Protein AF-A0A060C248-F1 (afdb_monome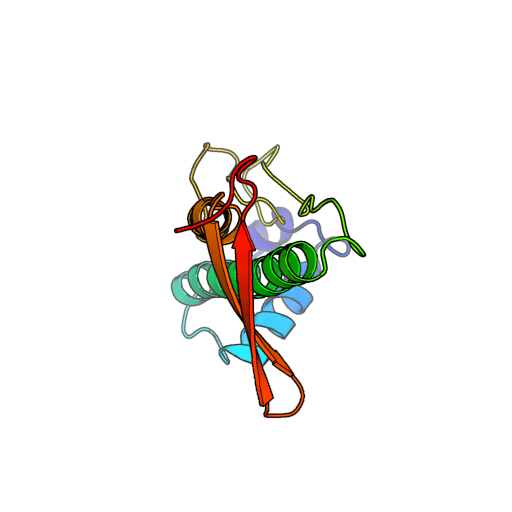r)

Secondary structure (DSSP, 8-state):
--HHHHHTB-GGGGTHHHHHHHHHHHHH---SSHHHHHHHHHHHHHHHHHHHHHHHHHTTTS------S-S--SSSSB-S-SB-TTSPBPHHHHHHHHHT-SEEEEEEEETTEEEEEEEE--SS---

Organism: NCBI:txid329530

pLDDT: mean 97.36, std 2.93, range [74.69, 98.88]

InterPro domains:
  IPR017853 Glycoside hydrolase superfamily [SSF51445] (2-102)
  IPR050887 Beta-mannosidase glycosyl hydrolases [PTHR43730] (2-125)

Mean predicted aligned error: 2.73 Å

Sequence (127 aa):
DSPVMRAHQKFANGDGNDRLLFYIRKYYGEPKDFAAFVYLSQVMQTEGIELAAEHLRASRPQAMGSLYWQLNDVWPGASWSSIDYFGRWKALQYHAKRFYAPLRVVPIRRGGRTGVFLVSDRTTPLD

Solvent-accessible surface area (backbone atoms only — not comparable to full-atom values): 7564 Å² total; per-residue (Å²): 139,50,76,69,61,38,72,33,26,65,47,77,89,32,56,32,62,60,61,52,48,50,57,33,39,74,77,73,42,80,60,90,44,69,68,46,41,59,52,43,52,35,51,51,53,26,58,55,49,45,56,53,47,36,48,37,58,63,42,52,88,81,37,89,76,83,83,78,78,36,61,62,45,96,54,83,61,65,72,59,40,25,23,45,52,88,69,46,72,39,62,32,41,64,45,47,59,54,64,65,35,58,66,39,80,41,79,48,76,57,96,94,42,72,50,77,41,82,39,69,72,62,97,59,88,83,132

Nearest PDB structures (foldseek):
  6bye-assembly1_B  TM=9.957E-01  e=6.139E-14  Xanthomonas citri pv. citri str. 306
  6byg-assembly1_A  TM=9.977E-01  e=1.636E-13  Xanthomonas citri pv. citri str. 306
  6byg-assembly1_B  TM=9.954E-01  e=1.539E-13  Xanthomonas citri pv. citri str. 306
  6byi-assembly1_A  TM=9.973E-01  e=1.849E-13  Xanthomonas citri pv. citri str. 306
  6byc-assembly1_A  TM=9.952E-01  e=2.362E-13  Xanthomonas citri pv. citri str. 306

Foldseek 3Di:
DDPVQLVQDPPPNSPCVVVLQVQLCVPPNDQPDPVSSVQSSLVSLQVVLLLVLLVLQQPPPVHDDDQDPDDEDPDAHDGSHQAYPVRDGGPNVVSCCQSPPQWDWRWHDDPNDTDIGIGHPDPDDDD

Structure (mmCIF, N/CA/C/O backbone):
data_AF-A0A060C248-F1
#
_entry.id   AF-A0A060C248-F1
#
loop_
_atom_site.group_PDB
_atom_site.id
_atom_site.type_symbol
_atom_site.label_atom_id
_atom_site.label_alt_id
_atom_site.label_comp_id
_atom_site.label_asym_id
_atom_site.label_entity_id
_atom_site.label_seq_id
_atom_site.pdbx_PDB_ins_code
_atom_site.Cartn_x
_atom_site.Cartn_y
_atom_site.Cartn_z
_atom_site.occupancy
_atom_site.B_iso_or_equiv
_atom_site.auth_seq_id
_atom_site.auth_comp_id
_atom_site.auth_asym_id
_atom_site.auth_atom_id
_atom_site.pdbx_PDB_model_num
ATOM 1 N N . ASP A 1 1 ? 15.040 -7.715 -17.118 1.00 74.69 1 ASP A N 1
ATOM 2 C CA . ASP A 1 1 ? 15.332 -6.302 -16.832 1.00 74.69 1 ASP A CA 1
ATOM 3 C C . ASP A 1 1 ? 15.417 -5.552 -18.154 1.00 74.69 1 ASP A C 1
ATOM 5 O O . ASP A 1 1 ? 16.036 -6.077 -19.073 1.00 74.69 1 ASP A O 1
ATOM 9 N N . SER A 1 2 ? 14.729 -4.419 -18.302 1.00 93.75 2 SER A N 1
ATOM 10 C CA . SER A 1 2 ? 14.766 -3.625 -19.540 1.00 93.75 2 SER A CA 1
ATOM 11 C C . SER A 1 2 ? 15.290 -2.219 -19.243 1.00 93.75 2 SER A C 1
ATOM 13 O O . SER A 1 2 ? 14.941 -1.661 -18.197 1.00 93.75 2 SER A O 1
ATOM 15 N N . PRO A 1 3 ? 16.073 -1.599 -20.149 1.00 96.00 3 PRO A N 1
ATOM 16 C CA . PRO A 1 3 ? 16.597 -0.248 -19.933 1.00 96.00 3 PRO A CA 1
ATOM 17 C C . PRO A 1 3 ? 15.502 0.778 -19.612 1.00 96.00 3 PRO A C 1
ATOM 19 O O . PRO A 1 3 ? 15.689 1.646 -18.762 1.00 96.00 3 PRO A O 1
ATOM 22 N N . VAL A 1 4 ? 14.328 0.636 -20.237 1.00 97.38 4 VAL A N 1
ATOM 23 C CA . VAL A 1 4 ? 13.172 1.514 -20.012 1.00 97.38 4 VAL A CA 1
ATOM 24 C C . VAL A 1 4 ? 12.603 1.345 -18.603 1.00 97.38 4 VAL A C 1
ATOM 26 O O . VAL A 1 4 ? 12.338 2.343 -17.937 1.00 97.38 4 VAL A O 1
ATOM 29 N N . MET A 1 5 ? 12.440 0.111 -18.113 1.00 96.56 5 MET A N 1
ATOM 30 C CA . MET A 1 5 ? 11.931 -0.119 -16.755 1.00 96.56 5 MET A CA 1
ATOM 31 C C . MET A 1 5 ? 12.929 0.350 -15.698 1.00 96.56 5 MET A C 1
ATOM 33 O O . MET A 1 5 ? 12.528 0.979 -14.721 1.00 96.56 5 MET A O 1
ATOM 37 N N . ARG A 1 6 ? 14.230 0.130 -15.923 1.00 95.62 6 ARG A N 1
ATOM 38 C CA . ARG A 1 6 ? 15.289 0.639 -15.042 1.00 95.62 6 ARG A CA 1
ATOM 39 C C . ARG A 1 6 ? 15.316 2.167 -15.005 1.00 95.62 6 ARG A C 1
ATOM 41 O O . ARG A 1 6 ? 15.443 2.750 -13.936 1.00 95.62 6 ARG A O 1
ATOM 48 N N . ALA A 1 7 ? 15.109 2.837 -16.140 1.00 96.62 7 ALA A N 1
ATOM 49 C CA . ALA A 1 7 ? 15.024 4.297 -16.187 1.00 96.62 7 ALA A CA 1
ATOM 50 C C . ALA A 1 7 ? 13.850 4.862 -15.362 1.00 96.62 7 ALA A C 1
ATOM 52 O O . ALA A 1 7 ? 13.970 5.968 -14.833 1.00 96.62 7 ALA A O 1
ATOM 53 N N . HIS A 1 8 ? 12.761 4.104 -15.198 1.00 97.12 8 HIS A N 1
ATOM 54 C CA . HIS A 1 8 ? 11.587 4.477 -14.396 1.00 97.12 8 HIS A CA 1
ATOM 55 C C . HIS A 1 8 ? 11.601 3.897 -12.968 1.00 97.12 8 HIS A C 1
ATOM 57 O O . HIS A 1 8 ? 10.632 4.056 -12.224 1.00 97.12 8 HIS A O 1
ATOM 63 N N . GLN A 1 9 ? 12.705 3.263 -12.564 1.00 97.06 9 GLN A N 1
ATOM 64 C CA . GLN A 1 9 ? 12.998 2.844 -11.197 1.00 97.06 9 GLN A CA 1
ATOM 65 C C . GLN A 1 9 ? 14.060 3.785 -10.619 1.00 97.06 9 GLN A C 1
ATOM 67 O O . GLN A 1 9 ? 15.156 3.890 -11.160 1.00 97.06 9 GLN A O 1
ATOM 72 N N . LYS A 1 10 ? 13.750 4.500 -9.533 1.00 96.75 10 LYS A N 1
ATOM 73 C CA . LYS A 1 10 ? 14.673 5.491 -8.938 1.00 96.75 10 LYS A CA 1
ATOM 74 C C . LYS A 1 10 ? 15.180 5.126 -7.555 1.00 96.75 10 LYS A C 1
ATOM 76 O O . LYS A 1 10 ? 16.115 5.759 -7.071 1.00 96.75 10 LYS A O 1
ATOM 81 N N . PHE A 1 11 ? 14.619 4.096 -6.929 1.00 95.69 11 PHE A N 1
ATOM 82 C CA . PHE A 1 11 ? 15.161 3.603 -5.675 1.00 95.69 11 PHE A CA 1
ATOM 83 C C . PHE A 1 11 ? 16.556 3.001 -5.900 1.00 95.69 11 PHE A C 1
ATOM 85 O O . PHE A 1 11 ? 16.795 2.344 -6.915 1.00 95.69 11 PHE A O 1
ATOM 92 N N . ALA A 1 12 ? 17.465 3.250 -4.951 1.00 93.81 12 ALA A N 1
ATOM 93 C CA . ALA A 1 12 ? 18.840 2.746 -4.959 1.00 93.81 12 ALA A CA 1
ATOM 94 C C . ALA A 1 12 ? 19.580 2.995 -6.291 1.00 93.81 12 ALA A C 1
ATOM 96 O O . ALA A 1 12 ? 20.153 2.077 -6.865 1.00 93.81 12 ALA A O 1
ATOM 97 N N . ASN A 1 13 ? 19.529 4.229 -6.808 1.00 91.62 13 ASN A N 1
ATOM 98 C CA . ASN A 1 13 ? 20.209 4.634 -8.049 1.00 91.62 13 ASN A CA 1
ATOM 99 C C . ASN A 1 13 ? 19.851 3.784 -9.287 1.00 91.62 13 ASN A C 1
ATOM 101 O O . ASN A 1 13 ? 20.650 3.659 -10.210 1.00 91.62 13 ASN A O 1
ATOM 105 N N . GLY A 1 14 ? 18.634 3.229 -9.327 1.00 87.62 14 GLY A N 1
ATOM 106 C CA . GLY A 1 14 ? 18.152 2.402 -10.438 1.00 87.62 14 GLY A CA 1
ATOM 107 C C . GLY A 1 14 ? 18.134 0.903 -10.148 1.00 87.62 14 GLY A C 1
ATOM 108 O O . GLY A 1 14 ? 17.518 0.161 -10.909 1.00 87.62 14 GLY A O 1
ATOM 109 N N . ASP A 1 15 ? 18.709 0.460 -9.030 1.00 91.38 15 ASP A N 1
ATOM 110 C CA . ASP A 1 15 ? 18.787 -0.963 -8.663 1.00 91.38 15 ASP A CA 1
ATOM 111 C C . ASP A 1 15 ? 17.603 -1.412 -7.782 1.00 91.38 15 ASP A C 1
ATOM 113 O O . ASP A 1 15 ? 17.588 -2.481 -7.172 1.00 91.38 15 ASP A O 1
ATOM 117 N N . GLY A 1 16 ? 16.550 -0.594 -7.707 1.00 94.19 16 GLY A N 1
ATOM 118 C CA . GLY A 1 16 ? 15.413 -0.852 -6.830 1.00 94.19 16 GLY A CA 1
ATOM 119 C C . GLY A 1 16 ? 14.542 -2.054 -7.198 1.00 94.19 16 GLY A C 1
ATOM 120 O O . GLY A 1 16 ? 13.788 -2.535 -6.347 1.00 94.19 16 GLY A O 1
ATOM 121 N N . ASN A 1 17 ? 14.658 -2.581 -8.420 1.00 93.75 17 ASN A N 1
ATOM 122 C CA . ASN A 1 17 ? 13.906 -3.767 -8.835 1.00 93.75 17 ASN A CA 1
ATOM 123 C C . ASN A 1 17 ? 14.317 -5.016 -8.047 1.00 93.75 17 ASN A C 1
ATOM 125 O O . ASN A 1 17 ? 13.450 -5.831 -7.736 1.00 93.75 17 ASN A O 1
ATOM 129 N N . ASP A 1 18 ? 15.581 -5.128 -7.633 1.00 93.69 18 ASP A N 1
ATOM 130 C CA . ASP A 1 18 ? 16.042 -6.247 -6.806 1.00 93.69 18 ASP A CA 1
ATOM 131 C C . ASP A 1 18 ? 15.394 -6.219 -5.423 1.00 93.69 18 ASP A C 1
ATOM 133 O O . ASP A 1 18 ? 14.954 -7.248 -4.906 1.00 93.69 18 ASP A O 1
ATOM 137 N N . ARG A 1 19 ? 15.247 -5.022 -4.836 1.00 95.38 19 ARG A N 1
ATOM 138 C CA . ARG A 1 19 ? 14.542 -4.856 -3.559 1.00 95.38 19 ARG A CA 1
ATOM 139 C C . ARG A 1 19 ? 13.057 -5.181 -3.688 1.00 95.38 19 ARG A C 1
ATOM 141 O O . ARG A 1 19 ? 12.492 -5.795 -2.784 1.00 95.38 19 ARG A O 1
ATOM 148 N N . LEU A 1 20 ? 12.430 -4.764 -4.784 1.00 95.31 20 LEU A N 1
ATOM 149 C CA . LEU A 1 20 ? 11.025 -5.055 -5.048 1.00 95.31 20 LEU A CA 1
ATOM 150 C C . LEU A 1 20 ? 10.800 -6.565 -5.223 1.00 95.31 20 LEU A C 1
ATOM 152 O O . LEU A 1 20 ? 9.945 -7.142 -4.550 1.00 95.31 20 LEU A O 1
ATOM 156 N N . LEU A 1 21 ? 11.612 -7.214 -6.061 1.00 96.38 21 LEU A N 1
ATOM 157 C CA . LEU A 1 21 ? 11.561 -8.658 -6.284 1.00 96.38 21 LEU A CA 1
ATOM 158 C C . LEU A 1 21 ? 11.871 -9.451 -5.018 1.00 96.38 21 LEU A C 1
ATOM 160 O O . LEU A 1 21 ? 11.229 -10.469 -4.789 1.00 96.38 21 LEU A O 1
ATOM 164 N N . PHE A 1 22 ? 12.796 -8.992 -4.172 1.00 97.38 22 PHE A N 1
ATOM 165 C CA . PHE A 1 22 ? 13.075 -9.628 -2.884 1.00 97.38 22 PHE A CA 1
ATOM 166 C C . PHE A 1 22 ? 11.803 -9.784 -2.039 1.00 97.38 22 PHE A C 1
ATOM 168 O O . PHE A 1 22 ? 11.508 -10.882 -1.567 1.00 97.38 22 PHE A O 1
ATOM 175 N N . TYR A 1 23 ? 11.022 -8.711 -1.879 1.00 98.06 23 TYR A N 1
ATOM 176 C CA . TYR A 1 23 ? 9.784 -8.776 -1.103 1.00 98.06 23 TYR A CA 1
ATOM 177 C C . TYR A 1 23 ? 8.695 -9.597 -1.793 1.00 98.06 23 TYR A C 1
ATOM 179 O O . TYR A 1 23 ? 8.011 -10.362 -1.118 1.00 98.06 23 TYR A O 1
ATOM 187 N N . ILE A 1 24 ? 8.555 -9.489 -3.119 1.00 98.19 24 ILE A N 1
ATOM 188 C CA . ILE A 1 24 ? 7.593 -10.308 -3.870 1.00 98.19 24 ILE A CA 1
ATOM 189 C C . ILE A 1 24 ? 7.916 -11.798 -3.692 1.00 98.19 24 ILE A C 1
ATOM 191 O O . ILE A 1 24 ? 7.057 -12.561 -3.257 1.00 98.19 24 ILE A O 1
ATOM 195 N N . ARG A 1 25 ? 9.169 -12.201 -3.929 1.00 98.31 25 ARG A N 1
ATOM 196 C CA . ARG A 1 25 ? 9.628 -13.595 -3.814 1.00 98.31 25 ARG A CA 1
ATOM 197 C C . ARG A 1 25 ? 9.441 -14.158 -2.417 1.00 98.31 25 ARG A C 1
ATOM 199 O O . ARG A 1 25 ? 9.031 -15.305 -2.276 1.00 98.31 25 ARG A O 1
ATOM 206 N N . LYS A 1 26 ? 9.704 -13.345 -1.390 1.00 97.88 26 LYS A N 1
ATOM 207 C CA . LYS A 1 26 ? 9.569 -13.750 0.012 1.00 97.88 26 LYS A CA 1
ATOM 208 C C . LYS A 1 26 ? 8.148 -14.197 0.373 1.00 97.88 26 LYS A C 1
ATOM 210 O O . LYS A 1 26 ? 8.012 -15.093 1.200 1.00 97.88 26 LYS A O 1
ATOM 215 N N . TYR A 1 27 ? 7.119 -13.575 -0.205 1.00 96.94 27 TYR A N 1
ATOM 216 C CA . TYR A 1 27 ? 5.724 -13.813 0.190 1.00 96.94 27 TYR A CA 1
ATOM 217 C C . TYR A 1 27 ? 4.873 -14.510 -0.879 1.00 96.94 27 TYR A C 1
ATOM 219 O O . TYR A 1 27 ? 3.929 -15.209 -0.523 1.00 96.94 27 TYR A O 1
ATOM 227 N N . TYR A 1 28 ? 5.214 -14.375 -2.163 1.00 97.44 28 TYR A N 1
ATOM 228 C CA . TYR A 1 28 ? 4.402 -14.873 -3.283 1.00 97.44 28 TYR A CA 1
ATOM 229 C C . TYR A 1 28 ? 5.187 -15.725 -4.293 1.00 97.44 28 TYR A C 1
ATOM 231 O O . TYR A 1 28 ? 4.595 -16.241 -5.238 1.00 97.44 28 TYR A O 1
ATOM 239 N N . GLY A 1 29 ? 6.501 -15.897 -4.108 1.00 97.19 29 GLY A N 1
ATOM 240 C CA . GLY A 1 29 ? 7.357 -16.633 -5.042 1.00 97.19 29 GLY A CA 1
ATOM 241 C C . GLY A 1 29 ? 7.712 -15.848 -6.311 1.00 97.19 29 GLY A C 1
ATOM 242 O O . GLY A 1 29 ? 7.607 -14.621 -6.358 1.00 97.19 29 GLY A O 1
ATOM 243 N N . GLU A 1 30 ? 8.198 -16.555 -7.334 1.00 97.88 30 GLU A N 1
ATOM 244 C CA . GLU A 1 30 ? 8.621 -15.934 -8.595 1.00 97.88 30 GLU A CA 1
ATOM 245 C C . GLU A 1 30 ? 7.407 -15.530 -9.449 1.00 97.88 30 GLU A C 1
ATOM 247 O O . GLU A 1 30 ? 6.563 -16.382 -9.749 1.00 97.88 30 GLU A O 1
ATOM 252 N N . PRO A 1 31 ? 7.307 -14.267 -9.902 1.00 98.00 31 PRO A N 1
ATOM 253 C CA . PRO A 1 31 ? 6.288 -13.885 -10.870 1.00 98.00 31 PRO A CA 1
ATOM 254 C C . PRO A 1 31 ? 6.474 -14.638 -12.191 1.00 98.00 31 PRO A C 1
ATOM 256 O O . PRO A 1 31 ? 7.540 -14.594 -12.796 1.00 98.00 31 PRO A O 1
ATOM 259 N N . LYS A 1 32 ? 5.411 -15.290 -12.673 1.00 97.94 32 LYS A N 1
ATOM 260 C CA . LYS A 1 32 ? 5.443 -16.084 -13.916 1.00 97.94 32 LYS A CA 1
ATOM 261 C C . LYS A 1 32 ? 5.670 -15.261 -15.192 1.00 97.94 32 LYS A C 1
ATOM 263 O O . LYS A 1 32 ? 6.114 -15.798 -16.199 1.00 97.94 32 LYS A O 1
ATOM 268 N N . ASP A 1 33 ? 5.313 -13.980 -15.163 1.00 98.12 33 ASP A N 1
ATOM 269 C CA . ASP A 1 33 ? 5.407 -13.046 -16.282 1.00 98.12 33 ASP A CA 1
ATOM 270 C C . ASP A 1 33 ? 5.409 -11.591 -15.767 1.00 98.12 33 ASP A C 1
ATOM 272 O O . ASP A 1 33 ? 5.293 -11.325 -14.565 1.00 98.12 33 ASP A O 1
ATOM 276 N N . PHE A 1 34 ? 5.554 -10.625 -16.678 1.00 97.25 34 PHE A N 1
ATOM 277 C CA . PHE A 1 34 ? 5.600 -9.205 -16.320 1.00 97.25 34 PHE A CA 1
ATOM 278 C C . PHE A 1 34 ? 4.274 -8.680 -15.742 1.00 97.25 34 PHE A C 1
ATOM 280 O O . PHE A 1 34 ? 4.288 -7.857 -14.826 1.00 97.25 34 PHE A O 1
ATOM 287 N N . ALA A 1 35 ? 3.126 -9.159 -16.229 1.00 98.38 35 ALA A N 1
ATOM 288 C CA . ALA A 1 35 ? 1.824 -8.737 -15.712 1.00 98.38 35 ALA A CA 1
ATOM 289 C C . ALA A 1 35 ? 1.624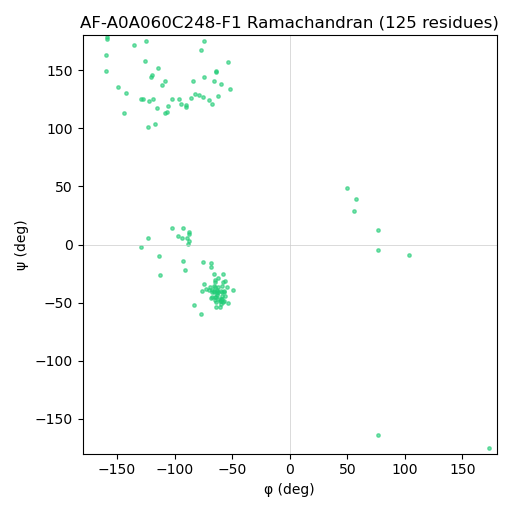 -9.223 -14.267 1.00 98.38 35 ALA A C 1
ATOM 291 O O . ALA A 1 35 ? 1.177 -8.458 -13.410 1.00 98.38 35 ALA A O 1
ATOM 292 N N . ALA A 1 36 ? 2.039 -10.458 -13.976 1.00 98.38 36 ALA A N 1
ATOM 293 C CA . ALA A 1 36 ? 2.092 -11.012 -12.633 1.00 98.38 36 ALA A CA 1
ATOM 294 C C . ALA A 1 36 ? 3.060 -10.226 -11.742 1.00 98.38 36 ALA A C 1
ATOM 296 O O . ALA A 1 36 ? 2.720 -9.944 -10.599 1.00 98.38 36 ALA A O 1
ATOM 297 N N . PHE A 1 37 ? 4.224 -9.811 -12.253 1.00 97.88 37 PHE A N 1
ATOM 298 C CA . PHE A 1 37 ? 5.148 -8.951 -11.508 1.00 97.88 37 PHE A CA 1
ATOM 299 C C . PHE A 1 37 ? 4.492 -7.619 -11.111 1.00 97.88 37 PHE A C 1
ATOM 301 O O . PHE A 1 37 ? 4.536 -7.249 -9.938 1.00 97.88 37 PHE A O 1
ATOM 308 N N . VAL A 1 38 ? 3.826 -6.928 -12.044 1.00 98.31 38 VAL A N 1
ATOM 309 C CA . VAL A 1 38 ? 3.112 -5.673 -11.750 1.00 98.31 38 VAL A CA 1
ATOM 310 C C . VAL A 1 38 ? 1.998 -5.905 -10.728 1.00 98.31 38 VAL A C 1
ATOM 312 O O . VAL A 1 38 ? 1.908 -5.165 -9.749 1.00 98.31 38 VAL A O 1
ATOM 315 N N . TYR A 1 39 ? 1.181 -6.944 -10.905 1.00 98.69 39 TYR A N 1
ATOM 316 C CA . TYR A 1 39 ? 0.102 -7.276 -9.975 1.00 98.69 39 TYR A CA 1
ATOM 317 C C . TYR A 1 39 ? 0.627 -7.588 -8.565 1.00 98.69 39 TYR A C 1
ATOM 319 O O . TYR A 1 39 ? 0.226 -6.942 -7.596 1.00 98.69 39 TYR A O 1
ATOM 327 N N . LEU A 1 40 ? 1.578 -8.519 -8.450 1.00 98.62 40 LEU A N 1
ATOM 328 C CA . LEU A 1 40 ? 2.148 -8.935 -7.169 1.00 98.62 40 LEU A CA 1
ATOM 329 C C . LEU A 1 40 ? 2.915 -7.805 -6.480 1.00 98.62 40 LEU A C 1
ATOM 331 O O . LEU A 1 40 ? 2.909 -7.740 -5.255 1.00 98.62 40 LEU A O 1
ATOM 335 N N . SER A 1 41 ? 3.518 -6.878 -7.234 1.00 98.44 41 SER A N 1
ATOM 336 C CA . SER A 1 41 ? 4.139 -5.683 -6.650 1.00 98.44 41 SER A CA 1
ATOM 337 C C . SER A 1 41 ? 3.133 -4.836 -5.862 1.00 98.44 41 SER A C 1
ATOM 339 O O . SER A 1 41 ? 3.443 -4.382 -4.760 1.00 98.44 41 SER A O 1
ATOM 341 N N . GLN A 1 42 ? 1.908 -4.684 -6.381 1.00 98.75 42 GLN A N 1
ATOM 342 C CA . GLN A 1 42 ? 0.852 -3.931 -5.711 1.00 98.75 42 GLN A CA 1
ATOM 343 C C . GLN A 1 42 ? 0.242 -4.715 -4.550 1.00 98.75 42 GLN A C 1
ATOM 345 O O . GLN A 1 42 ? -0.023 -4.119 -3.509 1.00 98.75 42 GLN A O 1
ATOM 350 N N . VAL A 1 43 ? 0.038 -6.030 -4.695 1.00 98.56 43 VAL A N 1
ATOM 351 C CA . VAL A 1 43 ? -0.460 -6.887 -3.600 1.00 98.56 43 VAL A CA 1
ATOM 352 C C . VAL A 1 43 ? 0.511 -6.855 -2.419 1.00 98.56 43 VAL A C 1
ATOM 354 O O . VAL A 1 43 ? 0.100 -6.550 -1.303 1.00 98.56 43 VAL A O 1
ATOM 357 N N . MET A 1 44 ? 1.808 -7.038 -2.683 1.00 98.56 44 MET A N 1
ATOM 358 C CA . MET A 1 44 ? 2.865 -6.979 -1.671 1.00 98.56 44 MET A CA 1
ATOM 359 C C . MET A 1 44 ? 2.878 -5.639 -0.925 1.00 98.56 44 MET A C 1
ATOM 361 O O . MET A 1 44 ? 2.896 -5.614 0.306 1.00 98.56 44 MET A O 1
ATOM 365 N N . GLN A 1 45 ? 2.827 -4.519 -1.659 1.00 98.75 45 GLN A N 1
ATOM 366 C CA . GLN A 1 45 ? 2.739 -3.181 -1.065 1.00 98.75 45 GLN A CA 1
ATOM 367 C C . GLN A 1 45 ? 1.487 -3.051 -0.185 1.00 98.75 45 GLN A C 1
ATOM 369 O O . GLN A 1 45 ? 1.551 -2.521 0.923 1.00 98.75 45 GLN A O 1
ATOM 374 N N . THR A 1 46 ? 0.352 -3.535 -0.685 1.00 98.62 46 THR A N 1
ATOM 375 C CA . THR A 1 46 ? -0.956 -3.405 -0.043 1.00 98.62 46 THR A CA 1
ATOM 376 C C . THR A 1 46 ? -1.007 -4.129 1.294 1.00 98.62 46 THR A C 1
ATOM 378 O O . THR A 1 46 ? -1.310 -3.500 2.304 1.00 98.62 46 THR A O 1
ATOM 381 N N . GLU A 1 47 ? -0.661 -5.417 1.317 1.00 98.19 47 GLU A N 1
ATOM 382 C CA . GLU A 1 47 ? -0.711 -6.227 2.539 1.00 98.19 47 GLU A CA 1
ATOM 383 C C . GLU A 1 47 ? 0.284 -5.724 3.593 1.00 98.19 47 GLU A C 1
ATOM 385 O O . GLU A 1 47 ? -0.025 -5.701 4.786 1.00 98.19 47 GLU A O 1
A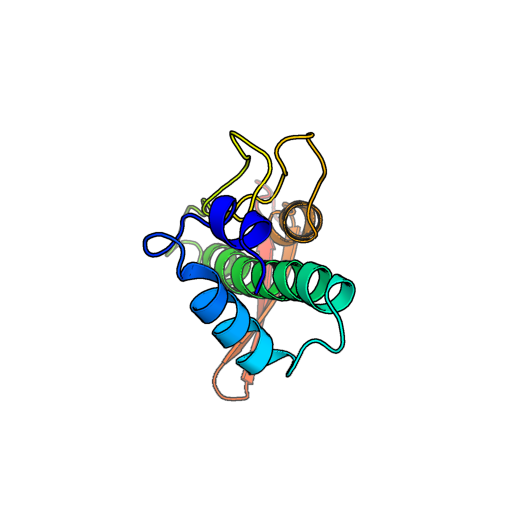TOM 390 N N . GLY A 1 48 ? 1.459 -5.251 3.161 1.00 98.12 48 GLY A N 1
ATOM 391 C CA . GLY A 1 48 ? 2.454 -4.670 4.060 1.00 98.12 48 GLY A CA 1
ATOM 392 C C . GLY A 1 48 ? 1.978 -3.380 4.736 1.00 98.12 48 GLY A C 1
ATOM 393 O O . GLY A 1 48 ? 2.117 -3.234 5.953 1.00 98.12 48 GLY A O 1
ATOM 394 N N . ILE A 1 49 ? 1.410 -2.445 3.967 1.00 98.75 49 ILE A N 1
ATOM 395 C CA . ILE A 1 49 ? 0.921 -1.169 4.509 1.00 98.75 49 ILE A CA 1
ATOM 396 C C . ILE A 1 49 ? -0.356 -1.365 5.328 1.00 98.75 49 ILE A C 1
ATOM 398 O O . ILE A 1 49 ? -0.481 -0.737 6.377 1.00 98.75 49 ILE A O 1
ATOM 402 N N . GLU A 1 50 ? -1.270 -2.245 4.908 1.00 98.75 50 GLU A N 1
ATOM 403 C CA . GLU A 1 50 ? -2.476 -2.571 5.677 1.00 98.75 50 GLU A CA 1
ATOM 404 C C . GLU A 1 50 ? -2.113 -3.103 7.064 1.00 98.75 50 GLU A C 1
ATOM 406 O O . GLU A 1 50 ? -2.583 -2.555 8.058 1.00 98.75 50 GLU A O 1
ATOM 411 N N . LEU A 1 51 ? -1.195 -4.074 7.154 1.00 98.25 51 LEU A N 1
ATOM 412 C CA . LEU A 1 51 ? -0.738 -4.608 8.439 1.00 98.25 51 LEU A CA 1
ATOM 413 C C . LEU A 1 51 ? -0.182 -3.509 9.360 1.00 98.25 51 LEU A C 1
ATOM 415 O O . LEU A 1 51 ? -0.496 -3.476 10.552 1.00 98.25 51 LEU A O 1
ATOM 419 N N . ALA A 1 52 ? 0.642 -2.605 8.822 1.00 98.56 52 ALA A N 1
ATOM 420 C CA . ALA A 1 52 ? 1.228 -1.516 9.598 1.00 98.56 52 ALA A CA 1
ATOM 421 C C . ALA A 1 52 ? 0.173 -0.488 10.043 1.00 98.56 52 ALA A C 1
ATOM 423 O O . ALA A 1 52 ? 0.144 -0.096 11.210 1.00 98.56 52 ALA A O 1
ATOM 424 N N . ALA A 1 53 ? -0.704 -0.065 9.133 1.00 98.69 53 ALA A N 1
ATOM 425 C CA . ALA A 1 53 ? -1.751 0.914 9.401 1.00 98.69 53 ALA A CA 1
ATOM 426 C C . ALA A 1 53 ? -2.774 0.389 10.418 1.00 98.69 53 ALA A C 1
ATOM 428 O O . ALA A 1 53 ? -3.115 1.088 11.375 1.00 98.69 53 ALA A O 1
ATOM 429 N N . GLU A 1 54 ? -3.221 -0.857 10.253 1.00 98.38 54 GLU A N 1
ATOM 430 C CA . GLU A 1 54 ? -4.134 -1.511 11.185 1.00 98.38 54 GLU A CA 1
ATOM 431 C C . GLU A 1 54 ? -3.495 -1.682 12.570 1.00 98.38 54 GLU A C 1
ATOM 433 O O . GLU A 1 54 ? -4.140 -1.384 13.577 1.00 98.38 54 GLU A O 1
ATOM 438 N N . HIS A 1 55 ? -2.214 -2.065 12.643 1.00 98.31 55 HIS A N 1
ATOM 439 C CA . HIS A 1 55 ? -1.485 -2.136 13.911 1.00 98.31 55 HIS A CA 1
ATOM 440 C C . HIS A 1 55 ? -1.413 -0.783 14.624 1.00 98.31 55 HIS A C 1
ATOM 442 O O . HIS A 1 55 ? -1.714 -0.706 15.817 1.00 98.31 55 HIS A O 1
ATOM 448 N N . LEU A 1 56 ? -1.063 0.285 13.901 1.00 98.75 56 LEU A N 1
ATOM 449 C CA . LEU A 1 56 ? -1.001 1.630 14.468 1.00 98.75 56 LEU A CA 1
ATOM 450 C C . LEU A 1 56 ? -2.366 2.040 15.033 1.00 98.75 56 LEU A C 1
ATOM 452 O O . LEU A 1 56 ? -2.439 2.458 16.188 1.00 98.75 56 LEU A O 1
ATOM 456 N N . ARG A 1 57 ? -3.454 1.825 14.283 1.00 98.56 57 ARG A N 1
ATOM 457 C CA . ARG A 1 57 ? -4.816 2.136 14.748 1.00 98.56 57 ARG A CA 1
ATOM 458 C C . ARG A 1 57 ? -5.236 1.312 15.965 1.00 98.56 57 ARG A C 1
ATOM 460 O O . ARG A 1 57 ? -5.785 1.868 16.912 1.00 98.56 57 ARG A O 1
ATOM 467 N N . ALA A 1 58 ? -4.952 0.011 15.967 1.00 98.31 58 ALA A N 1
ATOM 468 C CA . ALA A 1 58 ? -5.274 -0.880 17.082 1.00 98.31 58 ALA A CA 1
ATOM 469 C C . ALA A 1 58 ? -4.453 -0.594 18.351 1.00 98.31 58 ALA A C 1
ATOM 471 O O . ALA A 1 58 ? -4.854 -1.001 19.438 1.00 98.31 58 ALA A O 1
ATOM 472 N N . SER A 1 59 ? -3.320 0.106 18.232 1.00 98.06 59 SER A N 1
ATOM 473 C CA . SER A 1 59 ? -2.458 0.455 19.368 1.00 98.06 59 SER A CA 1
ATOM 474 C C . SER A 1 59 ? -2.822 1.771 20.063 1.00 98.06 59 SER A C 1
ATOM 476 O O . SER A 1 59 ? -2.166 2.144 21.034 1.00 98.06 59 SER A O 1
ATOM 478 N N . ARG A 1 60 ? -3.861 2.490 19.616 1.00 98.31 60 ARG A N 1
ATOM 479 C CA . ARG A 1 60 ? -4.354 3.692 20.310 1.00 98.31 60 ARG A CA 1
ATOM 480 C C . ARG A 1 60 ? -4.612 3.382 21.804 1.00 98.31 60 ARG A C 1
ATOM 482 O O . ARG A 1 60 ? -5.245 2.369 22.092 1.00 98.31 60 ARG A O 1
ATOM 489 N N . PRO A 1 61 ? -4.175 4.230 22.761 1.00 98.12 61 PRO A N 1
ATOM 490 C CA . PRO A 1 61 ? -3.619 5.581 22.598 1.00 98.12 61 PRO A CA 1
ATOM 491 C C . PRO A 1 61 ? -2.095 5.664 22.401 1.00 98.12 61 PRO A C 1
ATOM 493 O O . PRO A 1 61 ? -1.566 6.769 22.357 1.00 98.12 61 PRO A O 1
ATOM 496 N N . GLN A 1 62 ? -1.376 4.544 22.281 1.00 98.56 62 GLN A N 1
ATOM 497 C CA . GLN A 1 62 ? 0.082 4.546 22.106 1.00 98.56 62 GLN A CA 1
ATOM 498 C C . GLN A 1 62 ? 0.505 5.200 20.783 1.00 98.56 62 GLN A C 1
ATOM 500 O O . GLN A 1 62 ? 1.429 6.011 20.765 1.00 98.56 62 GLN A O 1
ATOM 505 N N . ALA A 1 63 ? -0.177 4.865 19.684 1.00 98.50 63 ALA A N 1
ATOM 506 C CA . ALA A 1 63 ? -0.038 5.546 18.402 1.00 98.50 63 ALA A CA 1
ATOM 507 C C . ALA A 1 63 ? -1.313 6.333 18.080 1.00 98.50 63 ALA A C 1
ATOM 509 O O . ALA A 1 63 ? -2.428 5.844 18.261 1.00 98.50 63 ALA A O 1
ATOM 510 N N . MET A 1 64 ? -1.132 7.559 17.587 1.00 98.69 64 MET A N 1
ATOM 511 C CA . MET A 1 64 ? -2.220 8.513 17.323 1.00 98.69 64 MET A CA 1
ATOM 512 C C . MET A 1 64 ? -2.260 9.008 15.871 1.00 98.69 64 MET A C 1
ATOM 514 O O . MET A 1 64 ? -3.051 9.886 15.541 1.00 98.69 64 MET A O 1
ATOM 518 N N . GLY A 1 65 ? -1.423 8.460 14.990 1.00 98.38 65 GLY A N 1
ATOM 519 C CA . GLY A 1 65 ? -1.366 8.873 13.593 1.00 98.38 65 GLY A CA 1
ATOM 520 C C . GLY A 1 65 ? -0.724 7.821 12.702 1.00 98.38 65 GLY A C 1
ATOM 521 O O . GLY A 1 65 ? 0.143 7.062 13.134 1.00 98.38 65 GLY A O 1
ATOM 522 N N . SER A 1 66 ? -1.163 7.784 11.447 1.00 98.69 66 SER A N 1
ATOM 523 C CA . SER A 1 66 ? -0.590 6.928 10.414 1.00 98.69 66 SER A CA 1
ATOM 524 C C . SER A 1 66 ? -0.615 7.660 9.075 1.00 98.69 66 SER A C 1
ATOM 526 O O . SER A 1 66 ? -1.677 7.959 8.531 1.00 98.69 66 SER A O 1
ATOM 528 N N . LEU A 1 67 ? 0.572 7.976 8.559 1.00 98.75 67 LEU A N 1
ATOM 529 C CA . LEU A 1 67 ? 0.779 8.592 7.252 1.00 98.75 67 LEU A CA 1
ATOM 530 C C . LEU A 1 67 ? 1.705 7.669 6.464 1.00 98.75 67 LEU A C 1
ATOM 532 O O . LEU A 1 67 ? 2.909 7.637 6.715 1.00 98.75 67 LEU A O 1
ATOM 536 N N . TYR A 1 68 ? 1.147 6.868 5.556 1.00 98.69 68 TYR A N 1
ATOM 537 C CA . TYR A 1 68 ? 1.972 6.009 4.715 1.00 98.69 68 TYR A CA 1
ATOM 538 C C . TYR A 1 68 ? 2.677 6.845 3.644 1.00 98.69 68 TYR A C 1
ATOM 540 O O . TYR A 1 68 ? 2.122 7.797 3.094 1.00 98.69 68 TYR A O 1
ATOM 548 N N . TRP A 1 69 ? 3.910 6.462 3.329 1.00 98.69 69 TRP A N 1
ATOM 549 C CA . TRP A 1 69 ? 4.638 7.012 2.195 1.00 98.69 69 TRP A CA 1
ATOM 550 C C . TRP A 1 69 ? 4.341 6.148 0.961 1.00 98.69 69 TRP A C 1
ATOM 552 O O . TRP A 1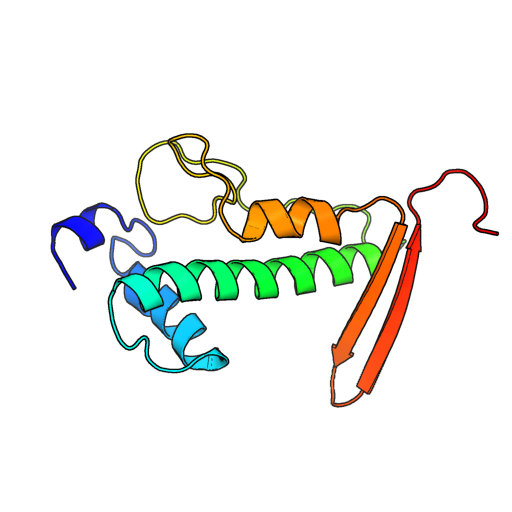 69 ? 4.604 4.949 1.013 1.00 98.69 69 TRP A O 1
ATOM 562 N N . GLN A 1 70 ? 3.774 6.656 -0.137 1.00 98.75 70 GLN A N 1
ATOM 563 C CA . GLN A 1 70 ? 3.297 8.026 -0.413 1.00 98.75 70 GLN A CA 1
ATOM 564 C C . GLN A 1 70 ? 1.915 7.995 -1.089 1.00 98.75 70 GLN A C 1
ATOM 566 O O . GLN A 1 70 ? 1.436 6.933 -1.475 1.00 98.75 70 GLN A O 1
ATOM 571 N N . LEU A 1 71 ? 1.264 9.151 -1.251 1.00 98.88 71 LEU A N 1
ATOM 572 C CA . LEU A 1 71 ? -0.062 9.225 -1.878 1.00 98.88 71 LEU A CA 1
ATOM 573 C C . LEU A 1 71 ? 0.009 9.110 -3.409 1.00 98.88 71 LEU A C 1
ATOM 575 O O . LEU A 1 71 ? -0.582 8.204 -3.989 1.00 98.88 71 LEU A O 1
ATOM 579 N N . ASN A 1 72 ? 0.728 10.025 -4.059 1.00 98.75 72 ASN A N 1
ATOM 580 C CA . ASN A 1 72 ? 0.682 10.234 -5.507 1.00 98.75 72 ASN A CA 1
ATOM 581 C C . ASN A 1 72 ? 2.063 10.135 -6.169 1.00 98.75 72 ASN A C 1
ATOM 583 O O . ASN A 1 72 ? 3.088 10.028 -5.492 1.00 98.75 72 ASN A O 1
ATOM 587 N N . ASP A 1 73 ? 2.079 10.220 -7.498 1.00 98.81 73 ASP A N 1
ATOM 588 C CA . ASP A 1 73 ? 3.293 10.312 -8.305 1.00 98.81 73 ASP A CA 1
ATOM 589 C C . ASP A 1 73 ? 3.416 11.644 -9.038 1.00 98.81 73 ASP A C 1
ATOM 591 O O . ASP A 1 73 ? 2.424 12.270 -9.405 1.00 98.81 73 ASP A O 1
ATOM 595 N N . VAL A 1 74 ? 4.665 12.042 -9.292 1.00 98.62 74 VAL A N 1
ATOM 596 C CA . VAL A 1 74 ? 5.016 13.202 -10.130 1.00 98.62 74 VAL A CA 1
ATOM 597 C C . VAL A 1 74 ? 5.247 12.826 -11.597 1.00 98.62 74 VAL A C 1
ATOM 599 O O . VAL A 1 74 ? 5.303 13.708 -12.448 1.00 98.62 74 VAL A O 1
ATOM 602 N N . TRP A 1 75 ? 5.397 11.530 -11.895 1.00 98.38 75 TRP A N 1
ATOM 603 C CA . TRP A 1 75 ? 5.647 10.995 -13.236 1.00 98.38 75 TRP A CA 1
ATOM 604 C C . TRP A 1 75 ? 5.280 9.496 -13.329 1.00 98.38 75 TRP A C 1
ATOM 606 O O . TRP A 1 75 ? 5.154 8.842 -12.289 1.00 98.38 75 TRP A O 1
ATOM 616 N N . PRO A 1 76 ? 5.107 8.906 -14.526 1.00 98.62 76 PRO A N 1
ATOM 617 C CA . PRO A 1 76 ? 4.862 7.469 -14.656 1.00 98.62 76 PRO A CA 1
ATOM 618 C C . PRO A 1 76 ? 6.100 6.662 -14.247 1.00 98.62 76 PRO A C 1
ATOM 620 O O . PRO A 1 76 ? 7.150 6.813 -14.855 1.00 98.62 76 PRO A O 1
ATOM 623 N N . GLY A 1 77 ? 6.006 5.778 -13.254 1.00 97.81 77 GLY A N 1
ATOM 624 C CA . GLY A 1 77 ? 7.139 4.939 -12.863 1.00 97.81 77 GLY A CA 1
ATOM 625 C C . GLY A 1 77 ? 6.894 4.11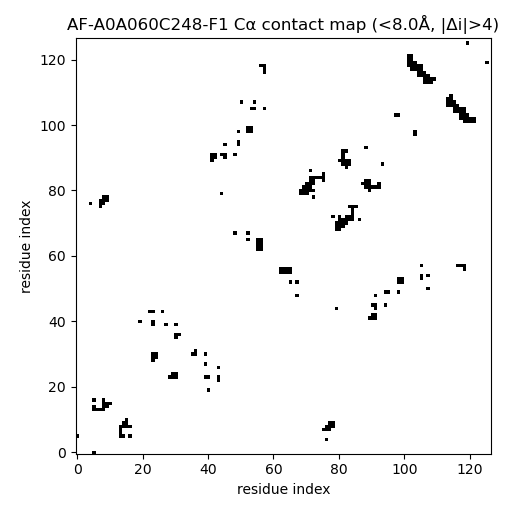4 -11.608 1.00 97.81 77 GLY A C 1
ATOM 626 O O . GLY A 1 77 ? 5.791 4.093 -11.063 1.00 97.81 77 GLY A O 1
ATOM 627 N N . ALA A 1 78 ? 7.935 3.417 -11.154 1.00 98.06 78 ALA A N 1
ATOM 628 C CA . ALA A 1 78 ? 7.891 2.684 -9.897 1.00 98.06 78 ALA A CA 1
ATOM 629 C C . ALA A 1 78 ? 8.078 3.646 -8.714 1.00 98.06 78 ALA A C 1
ATOM 631 O O . ALA A 1 78 ? 9.030 4.426 -8.672 1.00 98.06 78 ALA A O 1
ATOM 632 N N . SER A 1 79 ? 7.175 3.568 -7.740 1.00 98.50 79 SER A N 1
ATOM 633 C CA . SER A 1 79 ? 7.166 4.400 -6.536 1.00 98.50 79 SER A CA 1
ATOM 634 C C . SER A 1 79 ? 6.350 3.734 -5.425 1.00 98.50 79 SER A C 1
ATOM 636 O O . SER A 1 79 ? 5.728 2.689 -5.631 1.00 98.50 79 SER A O 1
ATOM 638 N N . TRP A 1 80 ? 6.293 4.385 -4.263 1.00 98.69 80 TRP A N 1
ATOM 639 C CA . TRP A 1 80 ? 5.460 3.977 -3.131 1.00 98.69 80 TRP A CA 1
ATOM 640 C C . TRP A 1 80 ? 4.035 4.538 -3.177 1.00 98.69 80 TRP A C 1
ATOM 642 O O . TRP A 1 80 ? 3.324 4.451 -2.177 1.00 98.69 80 TRP A O 1
ATOM 652 N N . SER A 1 81 ? 3.620 5.160 -4.285 1.00 98.81 81 SER A N 1
ATOM 653 C CA . SER A 1 81 ? 2.303 5.793 -4.371 1.00 98.81 81 SER A CA 1
ATOM 654 C C . SER A 1 81 ? 1.178 4.766 -4.238 1.00 98.81 81 SER A C 1
ATOM 656 O O . SER A 1 81 ? 1.338 3.613 -4.652 1.00 98.81 81 SER A O 1
ATOM 658 N N . SER A 1 82 ? 0.038 5.177 -3.690 1.00 98.88 82 SER A N 1
ATOM 659 C CA . SER A 1 82 ? -1.225 4.438 -3.776 1.00 98.88 82 SER A CA 1
ATOM 660 C C . SER A 1 82 ? -2.054 4.860 -4.999 1.00 98.88 82 SER A C 1
ATOM 662 O O . SER A 1 82 ? -2.883 4.085 -5.481 1.00 98.88 82 SER A O 1
ATOM 664 N N . ILE A 1 83 ? -1.803 6.055 -5.539 1.00 98.88 83 ILE A N 1
ATOM 665 C CA . ILE A 1 83 ? -2.410 6.607 -6.754 1.00 98.88 83 ILE A CA 1
ATOM 666 C C . ILE A 1 83 ? -1.291 6.933 -7.748 1.00 98.88 83 ILE A C 1
ATOM 668 O O . ILE A 1 83 ? -0.371 7.680 -7.421 1.00 98.88 83 ILE A O 1
ATOM 672 N N . ASP A 1 84 ? -1.354 6.373 -8.95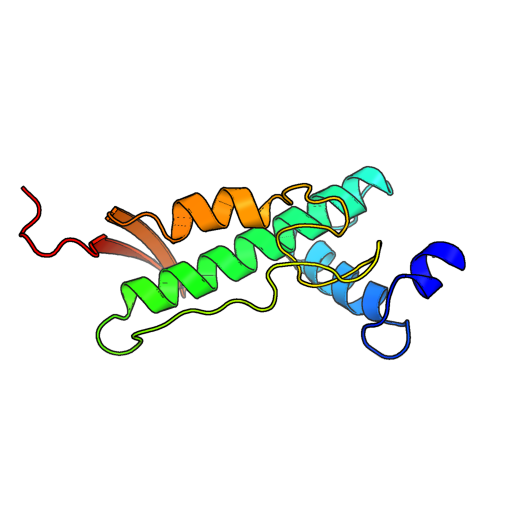7 1.00 98.81 84 ASP A N 1
ATOM 673 C CA . ASP A 1 84 ? -0.333 6.632 -9.977 1.00 98.81 84 ASP A CA 1
ATOM 674 C C . ASP A 1 84 ? -0.450 8.033 -10.606 1.00 98.81 84 ASP A C 1
ATOM 676 O O . ASP A 1 84 ? -1.387 8.791 -10.345 1.00 98.81 84 ASP A O 1
ATOM 680 N N . TYR A 1 85 ? 0.511 8.379 -11.465 1.00 98.81 85 TYR A N 1
ATOM 681 C CA . TYR A 1 85 ? 0.581 9.687 -12.126 1.00 98.81 85 TYR A CA 1
ATOM 682 C C . TYR A 1 85 ? -0.677 10.053 -12.928 1.00 98.81 85 TYR A C 1
ATOM 684 O O . TYR A 1 85 ? -1.039 11.223 -13.014 1.00 98.81 85 TYR A O 1
ATOM 692 N N . PHE A 1 86 ? -1.367 9.063 -13.497 1.00 98.75 86 PHE A N 1
ATOM 693 C CA . PHE A 1 86 ? -2.587 9.274 -14.276 1.00 98.75 86 PHE A CA 1
ATOM 694 C C . PHE A 1 86 ? -3.849 9.282 -13.399 1.00 98.75 86 PHE A C 1
ATOM 696 O O . PHE A 1 86 ? -4.960 9.218 -13.924 1.00 98.75 86 PHE A O 1
ATOM 703 N N . GLY A 1 87 ? -3.700 9.328 -12.072 1.00 98.56 87 GLY A N 1
ATOM 704 C CA . GLY A 1 87 ? -4.810 9.311 -11.123 1.00 98.56 87 GLY A CA 1
ATOM 705 C C . GLY A 1 87 ? -5.426 7.925 -10.923 1.00 98.56 87 GLY A C 1
ATOM 706 O O . GLY A 1 87 ? -6.505 7.813 -10.335 1.00 98.56 87 GLY A O 1
ATOM 707 N N . ARG A 1 88 ? -4.782 6.853 -11.400 1.00 98.88 88 ARG A N 1
ATOM 708 C CA . ARG A 1 88 ? -5.331 5.498 -11.296 1.00 98.88 88 ARG A CA 1
ATOM 709 C C . ARG A 1 88 ? -5.033 4.940 -9.914 1.00 98.88 88 ARG A C 1
ATOM 711 O O . ARG A 1 88 ? -3.896 4.959 -9.442 1.00 98.88 88 ARG A O 1
ATOM 718 N N . TRP A 1 89 ? -6.065 4.420 -9.262 1.00 98.88 89 TRP A N 1
ATOM 719 C CA . TRP A 1 89 ? -5.915 3.771 -7.966 1.00 98.88 89 TRP A CA 1
ATOM 720 C C . TRP A 1 89 ? -5.174 2.445 -8.124 1.00 98.88 89 TRP A C 1
ATOM 722 O O . TRP A 1 89 ? -5.624 1.561 -8.856 1.00 98.88 89 TRP A O 1
ATOM 732 N N . LYS A 1 90 ? -4.069 2.292 -7.393 1.00 98.88 90 LYS A N 1
ATOM 733 C CA . LYS A 1 90 ? -3.429 0.993 -7.167 1.00 98.88 90 LYS A CA 1
ATOM 734 C C . LYS A 1 90 ? -4.217 0.204 -6.123 1.00 98.88 90 LYS A C 1
ATOM 736 O O . LYS A 1 90 ? -5.040 0.772 -5.398 1.00 98.88 90 LYS A O 1
ATOM 741 N N . ALA A 1 91 ? -3.927 -1.091 -5.990 1.00 98.75 91 ALA A N 1
ATOM 742 C CA . ALA A 1 91 ? -4.539 -1.952 -4.970 1.00 98.75 91 ALA A CA 1
ATOM 743 C C . ALA A 1 91 ? -4.492 -1.322 -3.561 1.00 98.75 91 ALA A C 1
ATOM 745 O O . ALA A 1 91 ? -5.498 -1.333 -2.844 1.00 98.75 91 ALA A O 1
ATOM 746 N N . LEU A 1 92 ? -3.377 -0.658 -3.226 1.00 98.88 92 LEU A N 1
ATOM 747 C CA . LEU A 1 92 ? -3.188 0.014 -1.944 1.00 98.88 92 LEU A CA 1
ATOM 748 C C . LEU A 1 92 ? -4.269 1.065 -1.665 1.00 98.88 92 LEU A C 1
ATOM 750 O O . LEU A 1 92 ? -4.752 1.135 -0.541 1.00 98.88 92 LEU A O 1
ATOM 754 N N . GLN A 1 93 ? -4.699 1.858 -2.651 1.00 98.88 93 GLN A N 1
ATOM 755 C CA . GLN A 1 93 ? -5.686 2.915 -2.405 1.00 98.88 93 GLN A CA 1
ATOM 756 C C . GLN A 1 93 ? -7.074 2.347 -2.085 1.00 98.88 93 GLN A C 1
ATOM 758 O O . GLN A 1 93 ? -7.775 2.857 -1.207 1.00 98.88 93 GLN A O 1
ATOM 763 N N . TYR A 1 94 ? -7.454 1.245 -2.738 1.00 98.81 94 TYR A N 1
ATOM 764 C CA . TYR A 1 94 ? -8.685 0.527 -2.403 1.00 98.81 94 TYR A CA 1
ATOM 765 C C . TYR A 1 94 ? -8.640 -0.037 -0.980 1.00 98.81 94 TYR A C 1
ATOM 767 O O . TYR A 1 94 ? -9.646 0.011 -0.269 1.00 98.81 94 TYR A O 1
ATOM 775 N N . HIS A 1 95 ? -7.486 -0.546 -0.548 1.00 98.81 95 HIS A N 1
ATOM 776 C CA . HIS A 1 95 ? -7.301 -1.056 0.808 1.00 98.81 95 HIS A CA 1
ATOM 777 C C . HIS A 1 95 ? -7.189 0.058 1.845 1.00 98.81 95 HIS A C 1
ATOM 779 O O . HIS A 1 95 ? -7.759 -0.087 2.920 1.00 98.81 95 HIS A O 1
ATOM 785 N N . ALA A 1 96 ? -6.596 1.206 1.513 1.00 98.81 96 ALA A N 1
ATOM 786 C CA . ALA A 1 96 ? -6.541 2.364 2.401 1.00 98.81 96 ALA A CA 1
ATOM 787 C C . ALA A 1 96 ? -7.932 2.828 2.819 1.00 98.81 96 ALA A C 1
ATOM 789 O O . ALA A 1 96 ? -8.174 3.076 3.998 1.00 98.81 96 ALA A O 1
ATOM 790 N N . LYS A 1 97 ? -8.894 2.814 1.890 1.00 98.75 97 LYS A N 1
ATOM 791 C CA . LYS A 1 97 ? -10.305 3.058 2.216 1.00 98.75 97 LYS A CA 1
ATOM 792 C C . LYS A 1 97 ? -10.864 2.069 3.255 1.00 98.75 97 LYS A C 1
ATOM 794 O O . LYS A 1 97 ? -11.735 2.443 4.034 1.00 98.75 97 LYS A O 1
ATOM 799 N N . ARG A 1 98 ? -10.394 0.816 3.269 1.00 98.62 98 ARG A N 1
ATOM 800 C CA . ARG A 1 98 ? -10.843 -0.243 4.193 1.00 98.62 98 ARG A CA 1
ATOM 801 C C . ARG A 1 98 ? -10.132 -0.156 5.542 1.00 98.62 98 ARG A C 1
ATOM 803 O O . ARG A 1 98 ? -10.803 -0.103 6.569 1.00 98.62 98 ARG A O 1
ATOM 810 N N . PHE A 1 99 ? -8.800 -0.100 5.557 1.00 98.50 99 PHE A N 1
ATOM 811 C CA . PHE A 1 99 ? -8.030 -0.082 6.802 1.00 98.50 99 PHE A CA 1
ATOM 812 C C . PHE A 1 99 ? -8.076 1.268 7.530 1.00 98.50 99 PHE A C 1
ATOM 814 O O . PHE A 1 99 ? -7.793 1.317 8.725 1.00 98.50 99 PHE A O 1
ATOM 821 N N . TYR A 1 100 ? -8.509 2.346 6.866 1.00 98.81 100 TYR A N 1
ATOM 822 C CA . TYR A 1 100 ? -8.876 3.625 7.494 1.00 98.81 100 TYR A CA 1
ATOM 823 C C . TYR A 1 100 ? -10.389 3.838 7.631 1.00 98.81 100 TYR A C 1
ATOM 825 O O . TYR A 1 100 ? -10.828 4.948 7.924 1.00 98.81 100 TYR A O 1
ATOM 833 N N . ALA A 1 101 ? -11.211 2.796 7.469 1.00 98.75 101 ALA A N 1
ATOM 834 C CA . ALA A 1 101 ? -12.638 2.914 7.750 1.00 98.75 101 ALA A CA 1
ATOM 835 C C . ALA A 1 101 ? -12.866 3.321 9.226 1.00 98.75 101 ALA A C 1
ATOM 837 O O . ALA A 1 101 ? -12.209 2.748 10.104 1.00 98.75 101 ALA A O 1
ATOM 838 N N . PRO A 1 102 ? -13.802 4.243 9.533 1.00 98.44 102 PRO A N 1
ATOM 839 C CA . PRO A 1 102 ? -14.019 4.746 10.897 1.00 98.44 102 PRO A CA 1
ATOM 840 C C . PRO A 1 102 ? -14.352 3.668 11.934 1.00 98.44 102 PRO A C 1
ATOM 842 O O . PRO A 1 102 ? -14.101 3.861 13.116 1.00 98.44 102 PRO A O 1
ATOM 845 N N . LEU A 1 103 ? -14.909 2.536 11.497 1.00 98.31 103 LEU A N 1
ATOM 846 C CA . LEU A 1 103 ? -15.145 1.347 12.308 1.00 98.31 103 LEU A CA 1
ATOM 847 C C . LEU A 1 103 ? -14.528 0.141 11.597 1.00 98.31 103 LEU A C 1
ATOM 849 O O . LEU A 1 103 ? -14.837 -0.106 10.428 1.00 98.31 103 LEU A O 1
ATOM 853 N N . ARG A 1 104 ? -13.653 -0.600 12.281 1.00 97.69 104 ARG A N 1
ATOM 854 C CA . ARG A 1 104 ? -12.893 -1.701 11.675 1.00 97.69 104 ARG A CA 1
ATOM 855 C C . ARG A 1 104 ? -12.584 -2.799 12.689 1.00 97.69 104 ARG A C 1
ATOM 857 O O . ARG A 1 104 ? -12.124 -2.522 13.792 1.00 97.69 104 ARG A O 1
ATOM 864 N N . VAL A 1 105 ? -12.777 -4.049 12.272 1.00 98.19 105 VAL A N 1
ATOM 865 C CA . VAL A 1 105 ? -12.196 -5.218 12.942 1.00 98.19 105 VAL A CA 1
ATOM 866 C C . VAL A 1 105 ? -10.792 -5.432 12.388 1.00 98.19 105 VAL A C 1
ATOM 868 O O . VAL A 1 105 ? -10.626 -5.535 11.175 1.00 98.19 105 VAL A O 1
ATOM 871 N N . VAL A 1 106 ? -9.806 -5.492 13.277 1.00 98.31 106 VAL A N 1
ATOM 872 C CA . VAL A 1 106 ? -8.378 -5.582 12.959 1.00 98.31 106 VAL A CA 1
ATOM 873 C C . VAL A 1 106 ? -7.816 -6.903 13.499 1.00 98.31 106 VAL A C 1
ATOM 875 O O . VAL A 1 106 ? -7.624 -7.034 14.711 1.00 98.31 106 VAL A O 1
ATOM 878 N N . PRO A 1 107 ? -7.572 -7.909 12.642 1.00 97.81 107 PRO A N 1
ATOM 879 C CA . PRO A 1 107 ? -6.895 -9.142 13.027 1.00 97.81 107 PRO A CA 1
ATOM 880 C C . PRO A 1 107 ? -5.372 -9.022 12.844 1.00 97.81 107 PRO A C 1
ATOM 882 O O . PRO A 1 107 ? -4.877 -8.894 11.729 1.00 97.81 107 PRO A O 1
ATOM 885 N N . ILE A 1 108 ? -4.600 -9.143 13.925 1.00 97.06 108 ILE A N 1
ATOM 886 C CA . ILE A 1 108 ? -3.128 -9.095 13.882 1.00 97.06 108 ILE A CA 1
ATOM 88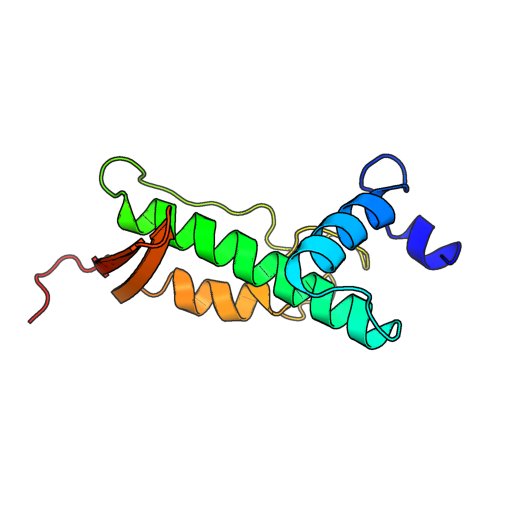7 C C . ILE A 1 108 ? -2.560 -10.441 14.312 1.00 97.06 108 ILE A C 1
ATOM 889 O O . ILE A 1 108 ? -2.722 -10.863 15.460 1.00 97.06 108 ILE A O 1
ATOM 893 N N . ARG A 1 109 ? -1.845 -11.108 13.401 1.00 96.44 109 ARG A N 1
ATOM 894 C CA . ARG A 1 109 ? -1.165 -12.379 13.675 1.00 96.44 109 ARG A CA 1
ATOM 895 C C . ARG A 1 109 ? 0.299 -12.157 14.063 1.00 96.44 109 ARG A C 1
ATOM 897 O O . ARG A 1 109 ? 1.083 -11.650 13.269 1.00 96.44 109 ARG A O 1
ATOM 904 N N . ARG A 1 110 ? 0.695 -12.603 15.259 1.00 94.06 110 ARG A N 1
ATOM 905 C CA . ARG A 1 110 ? 2.077 -12.554 15.768 1.00 94.06 110 ARG A CA 1
ATOM 906 C C . ARG A 1 110 ? 2.395 -13.815 16.570 1.00 94.06 110 ARG A C 1
ATOM 908 O O . ARG A 1 110 ? 1.628 -14.207 17.442 1.00 94.06 110 ARG A O 1
ATOM 915 N N . GLY A 1 111 ? 3.527 -14.461 16.278 1.00 94.56 111 GLY A N 1
ATOM 916 C CA . GLY A 1 111 ? 3.977 -15.648 17.024 1.00 94.56 111 GLY A CA 1
ATOM 917 C C . GLY A 1 111 ? 2.960 -16.797 17.024 1.00 94.56 111 GLY A C 1
ATOM 918 O O . GLY A 1 111 ? 2.724 -17.409 18.057 1.00 94.56 111 GLY A O 1
ATOM 919 N N . GLY A 1 112 ? 2.286 -17.032 15.893 1.00 96.12 112 GLY A N 1
ATOM 920 C CA . GLY A 1 112 ? 1.268 -18.082 15.766 1.00 96.12 112 GLY A CA 1
ATOM 921 C C . GLY A 1 112 ? -0.093 -17.763 16.399 1.00 96.12 112 GLY A C 1
ATOM 922 O O . GLY A 1 112 ? -1.025 -18.534 16.203 1.00 96.12 112 GLY A O 1
ATOM 923 N N . ARG A 1 113 ? -0.244 -16.625 17.088 1.00 97.38 113 ARG A N 1
ATOM 924 C CA . ARG A 1 113 ? -1.500 -16.185 17.712 1.00 97.38 113 ARG A CA 1
ATOM 925 C C . ARG A 1 113 ? -2.089 -15.010 16.939 1.00 97.38 113 ARG A C 1
ATOM 927 O O . ARG A 1 113 ? -1.345 -14.123 16.525 1.00 97.38 113 ARG A O 1
ATOM 934 N N . THR A 1 114 ? -3.408 -14.987 16.775 1.00 98.06 114 THR A N 1
ATOM 935 C CA . THR A 1 114 ? -4.126 -13.860 16.164 1.00 98.06 114 THR A CA 1
ATOM 936 C C . THR A 1 114 ? -4.901 -13.115 17.240 1.00 98.06 114 THR A C 1
ATOM 938 O O . THR A 1 114 ? -5.828 -13.670 17.825 1.00 98.06 114 THR A O 1
ATOM 941 N N . GLY A 1 115 ? -4.505 -11.873 17.514 1.00 97.75 115 GLY A N 1
ATOM 942 C CA . GLY A 1 115 ? -5.311 -10.939 18.297 1.00 97.75 115 GLY A CA 1
ATOM 943 C C . GLY A 1 115 ? -6.329 -10.255 17.391 1.00 97.75 115 GLY A C 1
ATOM 944 O O . GLY A 1 115 ? -6.004 -9.929 16.251 1.00 97.75 115 GLY A O 1
ATOM 945 N N . VAL A 1 116 ? -7.547 -10.049 17.883 1.00 98.25 116 VAL A N 1
ATOM 946 C CA . VAL A 1 116 ? -8.613 -9.359 17.149 1.00 98.25 116 VAL A CA 1
ATOM 947 C C . VAL A 1 116 ? -9.006 -8.118 17.935 1.00 98.25 116 VAL A C 1
ATOM 949 O O . VAL A 1 116 ? -9.328 -8.212 19.116 1.00 98.25 116 VAL A O 1
ATOM 952 N N . PHE A 1 117 ? -8.956 -6.963 17.278 1.00 98.06 117 PHE A N 1
ATOM 953 C CA . PHE A 1 117 ? -9.225 -5.658 17.871 1.00 98.06 117 PHE A CA 1
ATOM 954 C C . PHE A 1 117 ? -10.406 -5.000 17.165 1.00 98.06 117 PHE A C 1
ATOM 956 O O . PHE A 1 117 ? -10.578 -5.154 15.956 1.00 98.06 117 PHE A O 1
ATOM 963 N N . LEU A 1 118 ? -11.199 -4.239 17.913 1.00 98.25 118 LEU A N 1
ATOM 964 C CA . LEU A 1 118 ? -12.245 -3.388 17.364 1.00 98.25 118 LEU A CA 1
ATOM 965 C C . LEU A 1 118 ? -11.791 -1.935 17.466 1.00 98.25 118 LEU A C 1
ATOM 967 O O . LEU A 1 118 ? -11.621 -1.410 18.564 1.00 98.25 118 LEU A O 1
ATOM 971 N N . VAL A 1 119 ? -11.572 -1.300 16.319 1.00 98.31 119 VAL A N 1
ATOM 972 C CA . VAL A 1 119 ? -11.169 0.104 16.230 1.00 98.31 119 VAL A CA 1
ATOM 973 C C . VAL A 1 119 ? -12.382 0.937 15.847 1.00 98.31 119 VAL A C 1
ATOM 975 O O . VAL A 1 119 ? -13.012 0.673 14.822 1.00 98.31 119 VAL A O 1
ATOM 978 N N . SER A 1 120 ? -12.678 1.955 16.653 1.00 98.38 120 SER A N 1
ATOM 979 C CA . SER A 1 120 ? -13.721 2.943 16.390 1.00 98.38 120 SER A CA 1
ATOM 980 C C . SER A 1 120 ? -13.157 4.353 16.543 1.00 98.38 120 SER A C 1
ATOM 982 O O . SER A 1 120 ? -12.638 4.708 17.600 1.00 98.38 120 SER A O 1
ATOM 984 N N . ASP A 1 121 ? -13.307 5.159 15.496 1.00 98.44 121 ASP A N 1
ATOM 985 C CA . ASP A 1 121 ? -13.038 6.600 15.511 1.00 98.44 121 ASP A CA 1
ATOM 986 C C . ASP A 1 121 ? -14.309 7.416 15.813 1.00 98.44 121 ASP A C 1
ATOM 988 O O .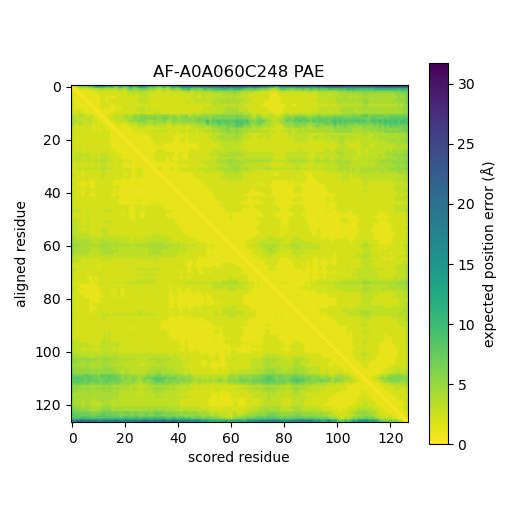 ASP A 1 121 ? -14.289 8.646 15.752 1.00 98.44 121 ASP A O 1
ATOM 992 N N . ARG A 1 122 ? -15.435 6.754 16.129 1.00 98.12 122 ARG A N 1
ATOM 993 C CA . ARG A 1 122 ? -16.676 7.436 16.520 1.00 98.12 122 ARG A CA 1
ATOM 994 C C . ARG A 1 122 ? -16.476 8.205 17.826 1.00 98.12 122 ARG A C 1
ATOM 996 O O . ARG A 1 122 ? -15.747 7.780 18.717 1.00 98.12 122 ARG A O 1
ATOM 1003 N N . THR A 1 123 ? -17.197 9.311 17.958 1.00 98.25 123 THR A N 1
ATOM 1004 C CA . THR A 1 123 ? -17.266 10.114 19.188 1.00 98.25 123 THR A CA 1
ATOM 1005 C C . THR A 1 123 ? -18.347 9.628 20.161 1.00 98.25 123 THR A C 1
ATOM 1007 O O . THR A 1 123 ? -18.544 10.231 21.211 1.00 98.25 123 THR A O 1
ATOM 1010 N N . THR A 1 124 ? -19.037 8.535 19.826 1.00 98.06 124 THR A N 1
ATOM 1011 C CA . THR A 1 124 ? -20.072 7.876 20.635 1.00 98.06 124 THR A CA 1
ATOM 1012 C C . THR A 1 124 ? -19.731 6.393 20.830 1.00 98.06 124 THR A C 1
ATOM 1014 O O . THR A 1 124 ? -18.995 5.836 20.004 1.00 98.06 124 THR A O 1
ATOM 1017 N N . PRO A 1 125 ? -20.272 5.728 21.872 1.00 96.75 125 PRO A N 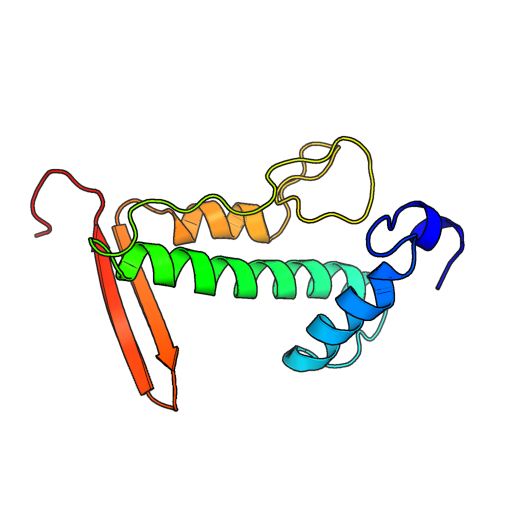1
ATOM 1018 C CA . PRO A 1 125 ? -20.169 4.277 22.022 1.00 96.75 125 PRO A CA 1
ATOM 1019 C C . PRO A 1 125 ? -20.668 3.513 20.786 1.00 96.75 125 PRO A C 1
ATOM 1021 O O . PRO A 1 125 ? -21.434 4.041 19.973 1.00 96.75 125 PRO A O 1
ATOM 1024 N N . LEU A 1 126 ? -20.191 2.277 20.638 1.00 92.94 126 LEU A N 1
ATOM 1025 C CA . LEU A 1 126 ? -20.697 1.326 19.654 1.00 92.94 126 LEU A CA 1
ATOM 1026 C C . LEU A 1 126 ? -21.718 0.418 20.347 1.00 92.94 126 LEU A C 1
ATOM 1028 O O . LEU A 1 126 ? -21.372 -0.178 21.368 1.00 92.94 126 LEU A O 1
ATOM 1032 N N . ASP A 1 127 ? -22.927 0.349 19.792 1.00 84.19 127 ASP A N 1
ATOM 1033 C CA . ASP A 1 127 ? -24.000 -0.551 20.236 1.00 84.19 127 ASP A CA 1
ATOM 1034 C C . ASP A 1 127 ? -23.760 -2.007 19.801 1.00 84.19 127 ASP A C 1
ATOM 1036 O O . ASP A 1 127 ? -23.158 -2.213 18.715 1.00 84.19 127 ASP A O 1
#

Radius of gyration: 16.93 Å; Cα contacts (8 Å, |Δi|>4): 147; chains: 1; bounding box: 44×31×43 Å